Protein AF-A0A920NM44-F1 (afdb_monomer)

Secondary structure (DSSP, 8-state):
-------SS-EEEEEEEEETTTEEEEEEEEEEESSSEEEEEEEEEEE--SSTT--EEEEEEEEEEEEE-SSS-EEEEEEEEEEEEE--------

Sequence (94 aa):
MVTKSDSPNNVLAYQAGIGSFKKVHWILIIAAICTSQFISTFGFNASDGHRFNANHKNIRSSIKLKGKNFGNQRWLISSIISKSFNGQPGFFLC

Foldseek 3Di:
DDDDDDDPAFDFDKDWDADPQRKTKIKTWTWHDDQKTKIKMWIWIWGNDPDHQATKIKIKIKIKIKHDDPDPDIDIDMDMDMDMDGGDPDPPDD

Nearest PDB structures (foldseek):
  7ds2-assembly1_B  TM=5.534E-01  e=4.270E-02  Gallus gallus
  3aae-assembly1_A  TM=4.741E-01  e=1.938E-01  Gallus gallus
  4akr-assembly1_A  TM=4.538E-01  e=1.417E-01  Dictyostelium discoideum AX2
  3lk4-assembly12_8  TM=4.383E-01  e=1.746E-01  Gallus gallus
  6yfo-assembly1_AA  TM=4.683E-01  e=6.105E-01  Leviviridae sp.

Solvent-accessible surface area (backbone atoms only — not comparable to full-atom values): 5433 Å² total; per-residue (Å²): 139,83,76,91,82,82,71,92,62,70,39,80,46,76,50,72,50,74,50,79,48,73,21,40,40,39,37,41,37,44,32,42,73,61,93,42,41,39,38,40,37,42,36,41,37,36,26,48,39,96,48,89,54,44,24,37,41,38,39,39,37,34,41,37,42,35,42,65,52,96,74,93,51,72,51,76,52,71,51,76,51,75,49,76,48,68,44,69,83,75,80,77,82,127

Structure (mmCIF, N/CA/C/O backbone):
data_AF-A0A920NM44-F1
#
_entry.id   AF-A0A920NM44-F1
#
loop_
_atom_site.group_PDB
_atom_site.id
_atom_site.type_symbol
_atom_site.label_atom_id
_atom_site.label_alt_id
_atom_site.label_comp_id
_atom_site.label_asym_id
_atom_site.label_entity_id
_atom_site.label_seq_id
_atom_site.pdbx_PDB_ins_code
_atom_site.Cartn_x
_atom_site.Cartn_y
_atom_site.Cartn_z
_atom_site.occupancy
_atom_site.B_iso_or_equiv
_atom_site.auth_seq_id
_atom_site.auth_comp_id
_atom_site.auth_asym_id
_atom_site.auth_atom_id
_atom_site.pdbx_PDB_model_num
ATOM 1 N N . MET A 1 1 ? -13.684 -6.015 -6.316 1.00 49.66 1 MET A N 1
ATOM 2 C CA . MET A 1 1 ? -12.451 -6.302 -5.541 1.00 49.66 1 MET A CA 1
ATOM 3 C C . MET A 1 1 ? -12.725 -5.980 -4.076 1.00 49.66 1 MET A C 1
ATOM 5 O O . MET A 1 1 ? -13.179 -4.876 -3.814 1.00 49.66 1 MET A O 1
ATOM 9 N N . VAL A 1 2 ? -12.506 -6.911 -3.140 1.00 48.22 2 VAL A N 1
ATOM 10 C CA . VAL A 1 2 ? -12.778 -6.708 -1.700 1.00 48.22 2 VAL A CA 1
ATOM 11 C C . VAL A 1 2 ? -11.452 -6.577 -0.949 1.00 48.22 2 VAL A C 1
ATOM 13 O O . VAL A 1 2 ? -10.550 -7.389 -1.134 1.00 48.22 2 VAL A O 1
ATOM 16 N N . THR A 1 3 ? -11.305 -5.538 -0.126 1.00 57.56 3 THR A N 1
ATOM 17 C CA . THR A 1 3 ? -10.107 -5.324 0.704 1.00 57.56 3 THR A CA 1
ATOM 18 C C . THR A 1 3 ? -10.116 -6.252 1.916 1.00 57.56 3 THR A C 1
ATOM 20 O O . THR A 1 3 ? -11.161 -6.409 2.556 1.00 57.56 3 THR A O 1
ATOM 23 N N . LYS A 1 4 ? -8.952 -6.841 2.241 1.00 57.56 4 LYS A N 1
ATOM 24 C CA . LYS A 1 4 ? -8.775 -7.819 3.329 1.00 57.56 4 LYS A CA 1
ATOM 25 C C . LYS A 1 4 ? -9.462 -7.316 4.606 1.00 57.56 4 LYS A C 1
ATOM 27 O O . LYS A 1 4 ? -9.319 -6.155 4.993 1.00 57.56 4 LYS A O 1
ATOM 32 N N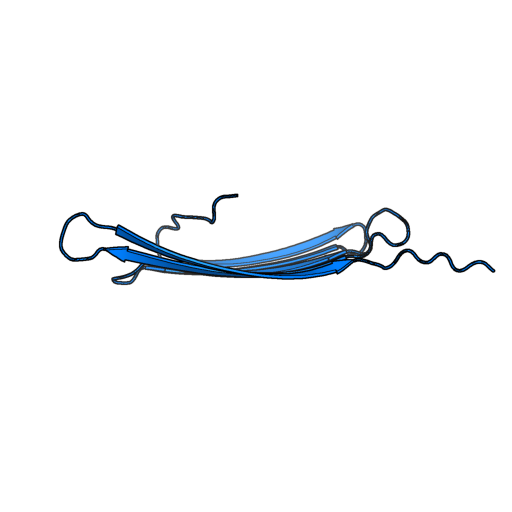 . SER A 1 5 ? -10.339 -8.151 5.152 1.00 51.88 5 SER A N 1
ATOM 33 C CA . SER A 1 5 ? -11.308 -7.760 6.177 1.00 51.88 5 SER A CA 1
ATOM 34 C C . SER A 1 5 ? -10.798 -8.060 7.577 1.00 51.88 5 SER A C 1
ATOM 36 O O . SER A 1 5 ? -10.948 -7.217 8.458 1.00 51.88 5 SER A O 1
ATOM 38 N N . ASP A 1 6 ? -10.184 -9.225 7.747 1.00 53.22 6 ASP A N 1
ATOM 39 C CA . ASP A 1 6 ? -9.945 -9.808 9.055 1.00 53.22 6 ASP A CA 1
ATOM 40 C C . ASP A 1 6 ? -8.515 -10.335 9.095 1.00 53.22 6 ASP A C 1
ATOM 42 O O . ASP A 1 6 ? -8.145 -11.253 8.363 1.00 53.22 6 ASP A O 1
ATOM 46 N N . SER A 1 7 ? -7.695 -9.689 9.915 1.00 55.00 7 SER A N 1
ATOM 47 C CA . SER A 1 7 ? -6.443 -10.260 10.388 1.00 55.00 7 SER A CA 1
ATOM 48 C C . SER A 1 7 ? -6.588 -10.346 11.901 1.00 55.00 7 SER A C 1
ATOM 50 O O . SER A 1 7 ? -6.825 -9.305 12.514 1.00 55.00 7 SER A O 1
ATOM 52 N N . PRO A 1 8 ? -6.550 -11.541 12.508 1.00 52.81 8 PRO A N 1
ATOM 53 C CA . PRO A 1 8 ? -6.563 -11.654 13.954 1.00 52.81 8 PRO A CA 1
ATOM 54 C C . PRO A 1 8 ? -5.219 -11.125 14.480 1.00 52.81 8 PRO A C 1
ATOM 56 O O . PRO A 1 8 ? -4.164 -11.505 13.977 1.00 52.81 8 PRO A O 1
ATOM 59 N N . ASN A 1 9 ? -5.282 -10.242 15.475 1.00 58.38 9 ASN A N 1
ATOM 60 C CA . ASN A 1 9 ? -4.182 -9.537 16.155 1.00 58.38 9 ASN A CA 1
ATOM 61 C C . ASN A 1 9 ? -3.498 -8.394 15.381 1.00 58.38 9 ASN A C 1
ATOM 63 O O . ASN A 1 9 ? -3.640 -8.260 14.169 1.00 58.38 9 ASN A O 1
ATOM 67 N N . ASN A 1 10 ? -2.792 -7.522 16.118 1.00 62.94 10 ASN A N 1
ATOM 68 C CA . ASN A 1 10 ? -1.968 -6.446 15.561 1.00 62.94 10 ASN A CA 1
ATOM 69 C C . ASN A 1 10 ? -0.941 -7.053 14.593 1.00 62.94 10 ASN A C 1
ATOM 71 O O . ASN A 1 10 ? 0.047 -7.644 15.026 1.00 62.94 10 ASN A O 1
ATOM 75 N N . VAL A 1 11 ? -1.198 -6.955 13.288 1.00 75.50 11 VAL A N 1
ATOM 76 C CA . VAL A 1 11 ? -0.365 -7.571 12.253 1.00 75.50 11 VAL A CA 1
ATOM 77 C C . VAL A 1 11 ? 0.462 -6.491 11.580 1.00 75.50 11 VAL A C 1
ATOM 79 O O . VAL A 1 11 ? -0.067 -5.639 10.868 1.00 75.50 11 VAL A O 1
ATOM 82 N N . LEU A 1 12 ? 1.775 -6.574 11.773 1.00 82.75 12 LEU A N 1
ATOM 83 C CA . LEU A 1 12 ? 2.758 -5.962 10.894 1.00 82.75 12 LEU A CA 1
ATOM 84 C C . LEU A 1 12 ? 3.258 -7.054 9.947 1.00 82.75 12 LEU A C 1
ATOM 86 O O . LEU A 1 12 ? 3.993 -7.946 10.362 1.00 82.75 12 LEU A O 1
ATOM 90 N N . ALA A 1 13 ? 2.834 -7.010 8.688 1.00 85.06 13 ALA A N 1
ATOM 91 C CA . ALA A 1 13 ? 3.277 -7.956 7.670 1.00 85.06 13 ALA A CA 1
ATOM 92 C C . ALA A 1 13 ? 3.962 -7.209 6.532 1.00 85.06 13 ALA A C 1
ATOM 94 O O . ALA A 1 13 ? 3.450 -6.207 6.037 1.00 85.06 13 ALA A O 1
ATOM 95 N N . TYR A 1 14 ? 5.102 -7.725 6.092 1.00 87.31 14 TYR A N 1
ATOM 96 C CA . TYR A 1 14 ? 5.801 -7.237 4.915 1.00 87.31 14 TYR A CA 1
ATOM 97 C C . TYR A 1 14 ? 6.009 -8.390 3.935 1.00 87.31 14 TYR A C 1
ATOM 99 O O . TYR A 1 14 ? 6.209 -9.538 4.328 1.00 87.31 14 TYR A O 1
ATOM 107 N N . GLN A 1 15 ? 5.947 -8.086 2.648 1.00 89.69 15 GLN A N 1
ATOM 108 C CA . GLN A 1 15 ? 6.265 -9.007 1.571 1.00 89.69 15 GLN A CA 1
ATOM 109 C C . GLN A 1 15 ? 7.134 -8.261 0.571 1.00 89.69 15 GLN A C 1
ATOM 111 O O . GLN A 1 15 ? 6.786 -7.170 0.130 1.00 89.69 15 GLN A O 1
ATOM 116 N N . ALA A 1 16 ? 8.263 -8.852 0.217 1.00 92.00 16 ALA A N 1
ATOM 117 C CA . ALA A 1 16 ? 9.146 -8.347 -0.814 1.00 92.00 16 ALA A CA 1
ATOM 118 C C . ALA A 1 16 ? 9.483 -9.494 -1.755 1.00 92.00 16 ALA A C 1
ATOM 120 O O . ALA A 1 16 ? 9.596 -10.642 -1.321 1.00 92.00 16 ALA A O 1
ATOM 121 N N . GLY A 1 17 ? 9.707 -9.191 -3.023 1.00 91.44 17 GLY A N 1
ATOM 122 C CA . GLY A 1 17 ? 10.322 -10.171 -3.890 1.00 91.44 17 GLY A CA 1
ATOM 123 C C . GLY A 1 17 ? 10.702 -9.632 -5.247 1.00 91.44 17 GLY A C 1
ATOM 124 O O . GLY A 1 17 ? 10.221 -8.599 -5.722 1.00 91.44 17 GLY A O 1
ATOM 125 N N . ILE A 1 18 ? 11.582 -10.398 -5.863 1.00 92.19 18 ILE A N 1
ATOM 126 C CA . ILE A 1 18 ? 12.154 -10.133 -7.168 1.00 92.19 18 ILE A CA 1
ATOM 127 C C . ILE A 1 18 ? 11.728 -11.232 -8.137 1.00 92.19 18 ILE A C 1
ATOM 129 O O . ILE A 1 18 ? 11.419 -12.350 -7.726 1.00 92.19 18 ILE A O 1
ATOM 133 N N . GLY A 1 19 ? 11.676 -10.920 -9.423 1.00 89.50 19 GLY A N 1
ATOM 134 C CA . GLY A 1 19 ? 11.342 -11.888 -10.460 1.00 89.50 19 GLY A CA 1
ATOM 135 C C . GLY A 1 19 ? 11.909 -11.496 -11.816 1.00 89.50 19 GLY A C 1
ATOM 136 O O . GLY A 1 19 ? 12.596 -10.483 -11.959 1.00 89.50 19 GLY A O 1
ATOM 137 N N . SER A 1 20 ? 11.593 -12.303 -12.827 1.00 86.44 20 SER A N 1
ATOM 138 C CA . SER A 1 20 ? 11.995 -12.071 -14.217 1.00 86.44 20 SER A CA 1
ATOM 139 C C . SER A 1 20 ? 11.578 -10.685 -14.720 1.00 86.44 20 SER A C 1
ATOM 141 O O . SER A 1 20 ? 10.626 -10.090 -14.212 1.00 86.44 20 SER A O 1
ATOM 143 N N . PHE A 1 21 ? 12.286 -10.173 -15.733 1.00 88.88 21 PHE A N 1
ATOM 144 C CA . PHE A 1 21 ? 12.060 -8.831 -16.299 1.00 88.88 21 PHE A CA 1
ATOM 145 C C . PHE A 1 21 ? 12.235 -7.712 -15.264 1.00 88.88 21 PHE A C 1
ATOM 147 O O . PHE A 1 21 ? 11.431 -6.779 -15.190 1.00 88.88 21 PHE A O 1
ATOM 154 N N . LYS A 1 22 ? 13.258 -7.863 -14.407 1.00 87.38 22 LYS A N 1
ATOM 155 C CA . LYS A 1 22 ? 13.582 -6.946 -13.302 1.00 87.38 22 LYS A CA 1
ATOM 156 C C . LYS A 1 22 ? 12.357 -6.597 -12.453 1.00 87.38 22 LYS A C 1
ATOM 158 O O . LYS A 1 22 ? 12.203 -5.467 -11.993 1.00 87.38 22 LYS A O 1
ATOM 163 N N . LYS A 1 23 ? 11.452 -7.565 -12.280 1.00 87.62 23 LYS A N 1
ATOM 164 C CA . LYS A 1 23 ? 10.246 -7.367 -11.490 1.00 87.62 23 LYS A CA 1
ATOM 165 C C . LYS A 1 23 ? 10.644 -7.204 -10.031 1.00 87.62 23 LYS A C 1
ATOM 167 O O . LYS A 1 23 ? 1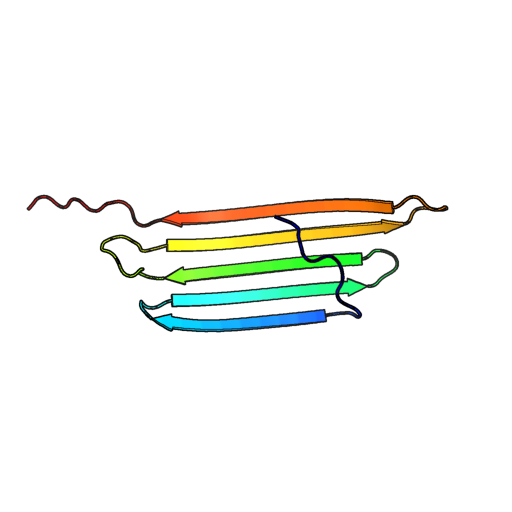1.314 -8.075 -9.486 1.00 87.62 23 LYS A O 1
ATOM 172 N N . VAL A 1 24 ? 10.181 -6.136 -9.398 1.00 90.44 24 VAL A N 1
ATOM 17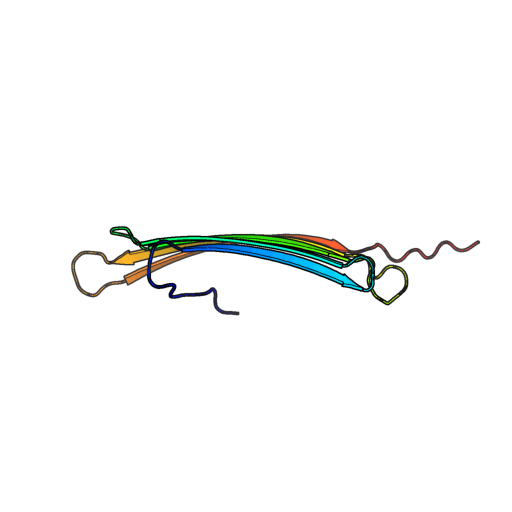3 C CA . VAL A 1 24 ? 10.322 -5.877 -7.966 1.00 90.44 24 VAL A CA 1
ATOM 174 C C . VAL A 1 24 ? 8.940 -5.596 -7.407 1.00 90.44 24 VAL A C 1
ATOM 176 O O . VAL A 1 24 ? 8.228 -4.733 -7.915 1.00 90.44 24 VAL A O 1
ATOM 179 N N . HIS A 1 25 ? 8.563 -6.303 -6.348 1.00 90.88 25 HIS A N 1
ATOM 180 C CA . HIS A 1 25 ? 7.341 -6.027 -5.608 1.00 90.88 25 HIS A CA 1
ATOM 181 C C . HIS A 1 25 ? 7.641 -5.881 -4.123 1.00 90.88 25 HIS A C 1
ATOM 183 O O . HIS A 1 25 ? 8.463 -6.606 -3.564 1.00 90.88 25 HIS A O 1
ATOM 189 N N . TRP A 1 26 ? 6.950 -4.941 -3.493 1.00 92.00 26 TRP A N 1
ATOM 190 C CA . TRP A 1 26 ? 6.999 -4.713 -2.062 1.00 92.00 26 TRP A CA 1
ATOM 191 C C . TRP A 1 26 ? 5.607 -4.373 -1.549 1.00 92.00 26 TRP A C 1
ATOM 193 O O . TRP A 1 26 ? 4.889 -3.592 -2.169 1.00 92.00 26 TRP A O 1
ATOM 203 N N . ILE A 1 27 ? 5.210 -4.970 -0.435 1.00 90.81 27 ILE A N 1
ATOM 204 C CA . ILE A 1 27 ? 3.920 -4.763 0.211 1.00 90.81 27 ILE A CA 1
ATOM 205 C C . ILE A 1 27 ? 4.164 -4.678 1.714 1.00 90.81 27 ILE A C 1
ATOM 207 O O . ILE A 1 27 ? 4.788 -5.562 2.292 1.00 90.81 27 ILE A O 1
ATOM 211 N N . LEU A 1 28 ? 3.623 -3.646 2.345 1.00 88.50 28 LEU A N 1
ATOM 212 C CA . LEU A 1 28 ? 3.562 -3.473 3.787 1.00 88.50 28 LEU A CA 1
ATOM 213 C C . LEU A 1 28 ? 2.099 -3.395 4.214 1.00 88.50 28 LEU A C 1
ATOM 215 O O . LEU A 1 28 ? 1.321 -2.614 3.665 1.00 88.50 28 LEU A O 1
ATOM 219 N N . ILE A 1 29 ? 1.727 -4.197 5.202 1.00 87.81 29 ILE A N 1
ATOM 220 C CA . ILE A 1 29 ? 0.398 -4.239 5.802 1.00 87.81 29 ILE A CA 1
ATOM 221 C C . ILE A 1 29 ? 0.562 -3.944 7.286 1.00 87.81 29 ILE A C 1
ATOM 223 O O . ILE A 1 29 ? 1.309 -4.628 7.985 1.00 87.81 29 ILE A O 1
ATOM 227 N N . ILE A 1 30 ? -0.163 -2.935 7.753 1.00 84.81 30 ILE A N 1
ATOM 228 C CA . ILE A 1 30 ? -0.249 -2.560 9.160 1.00 84.81 30 ILE A CA 1
ATOM 229 C C . ILE A 1 30 ? -1.710 -2.713 9.559 1.00 84.81 30 ILE A C 1
ATOM 231 O O . ILE A 1 30 ? -2.575 -2.018 9.025 1.00 84.81 30 ILE A O 1
ATOM 235 N N . ALA A 1 31 ? -1.990 -3.620 10.483 1.00 83.25 31 ALA A N 1
ATOM 236 C CA . ALA A 1 31 ? -3.306 -3.796 11.071 1.00 83.25 31 ALA A CA 1
ATOM 237 C C . ALA A 1 31 ? -3.220 -3.613 12.586 1.00 83.25 31 ALA A C 1
ATOM 239 O O . ALA A 1 31 ? -2.364 -4.214 13.231 1.00 83.25 31 ALA A O 1
ATOM 240 N N . ALA A 1 32 ? -4.117 -2.805 13.145 1.00 79.69 32 ALA A N 1
ATOM 241 C CA . ALA A 1 32 ? -4.263 -2.622 14.581 1.00 79.69 32 ALA A CA 1
ATOM 242 C C . ALA A 1 32 ? -5.704 -2.923 15.001 1.00 79.69 32 ALA A C 1
ATOM 244 O O . ALA A 1 32 ? -6.661 -2.427 14.394 1.00 79.69 32 ALA A O 1
ATOM 245 N N . ILE A 1 33 ? -5.855 -3.740 16.042 1.00 69.94 33 ILE A N 1
ATOM 246 C CA . ILE A 1 33 ? -7.140 -4.055 16.665 1.00 69.94 33 ILE A CA 1
ATOM 247 C C . ILE A 1 33 ? -7.198 -3.301 17.993 1.00 69.94 33 ILE A C 1
ATOM 249 O O . ILE A 1 33 ? -6.804 -3.820 19.032 1.00 69.94 33 ILE A O 1
ATOM 253 N N . CYS A 1 34 ? -7.670 -2.057 17.944 1.00 66.94 34 CYS A N 1
ATOM 254 C CA . CYS A 1 34 ? -8.100 -1.321 19.134 1.00 66.94 34 CYS A CA 1
ATOM 255 C C . CYS A 1 34 ? -9.639 -1.377 19.222 1.00 66.94 34 CYS A C 1
ATOM 257 O O . CYS A 1 34 ? -10.275 -2.228 18.598 1.00 66.94 34 CYS A O 1
ATOM 259 N N . THR A 1 35 ? -10.268 -0.444 19.943 1.00 66.75 35 THR A N 1
ATOM 260 C CA . THR A 1 35 ? -11.735 -0.249 19.976 1.00 66.75 35 THR A CA 1
ATOM 261 C C . THR A 1 35 ? -12.354 -0.106 18.573 1.00 66.75 35 THR A C 1
ATOM 263 O O . THR A 1 35 ? -13.516 -0.446 18.356 1.00 66.75 35 THR A O 1
ATOM 266 N N . SER A 1 36 ? -11.540 0.328 17.606 1.00 71.06 36 SER A N 1
ATOM 267 C CA . S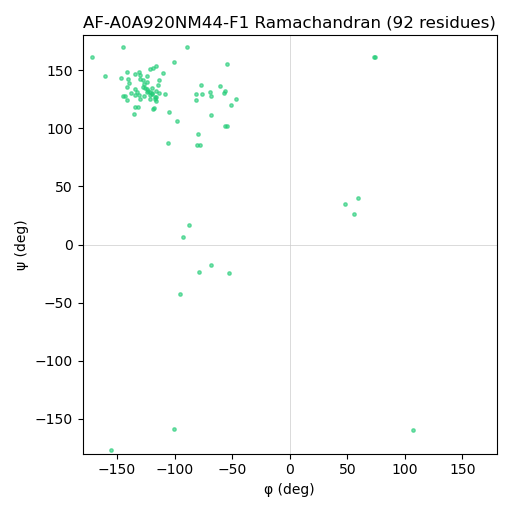ER A 1 36 ? -11.818 0.368 16.170 1.00 71.06 36 SER A CA 1
ATOM 268 C C . SER A 1 36 ? -10.728 -0.419 15.429 1.00 71.06 36 SER A C 1
ATOM 270 O O . SER A 1 36 ? -9.549 -0.317 15.774 1.00 71.06 36 SER A O 1
ATOM 272 N N . GLN A 1 37 ? -11.092 -1.196 14.406 1.00 81.56 37 GLN A N 1
ATOM 273 C CA . GLN A 1 37 ? -10.129 -1.917 13.567 1.00 81.56 37 GLN A CA 1
ATOM 274 C C . GLN A 1 37 ? -9.556 -0.975 12.507 1.00 81.56 37 GLN A C 1
ATOM 276 O O . GLN A 1 37 ? -10.296 -0.407 11.699 1.00 81.56 37 GLN A O 1
ATOM 281 N N . PHE A 1 38 ? -8.234 -0.857 12.480 1.00 83.31 38 PHE A N 1
ATOM 282 C CA . PHE A 1 38 ? -7.496 -0.081 11.493 1.00 83.31 38 PHE A CA 1
ATOM 283 C C . PHE A 1 38 ? -6.654 -1.002 10.619 1.00 83.31 38 PHE A C 1
ATOM 285 O O . PHE A 1 38 ? -5.911 -1.830 11.136 1.00 83.31 38 PHE A O 1
ATOM 292 N N . ILE A 1 39 ? -6.747 -0.851 9.300 1.00 86.75 39 ILE A N 1
ATOM 293 C CA . ILE A 1 39 ? -5.916 -1.567 8.332 1.00 86.75 39 ILE A CA 1
ATOM 294 C C . ILE A 1 39 ? -5.376 -0.554 7.328 1.00 86.75 39 ILE A C 1
ATOM 296 O O . ILE A 1 39 ? -6.138 0.069 6.591 1.00 86.75 39 ILE A O 1
ATOM 300 N N . SER A 1 40 ? -4.058 -0.425 7.266 1.00 87.31 40 SER A N 1
ATOM 301 C CA . SER A 1 40 ? -3.345 0.306 6.227 1.00 87.31 40 SER A CA 1
ATOM 302 C C . SER A 1 40 ? -2.514 -0.667 5.398 1.00 87.31 40 SER A C 1
ATOM 304 O O . SER A 1 40 ? -1.950 -1.635 5.907 1.00 87.31 40 SER A O 1
ATOM 306 N N . THR A 1 41 ? -2.458 -0.449 4.094 1.00 88.50 41 THR A N 1
ATOM 307 C CA . THR A 1 41 ? -1.634 -1.228 3.172 1.00 88.50 41 THR A CA 1
ATOM 308 C C . THR A 1 41 ? -0.923 -0.275 2.238 1.00 88.50 41 THR A C 1
ATOM 310 O O . THR A 1 41 ? -1.544 0.628 1.684 1.00 88.50 41 THR A O 1
ATOM 313 N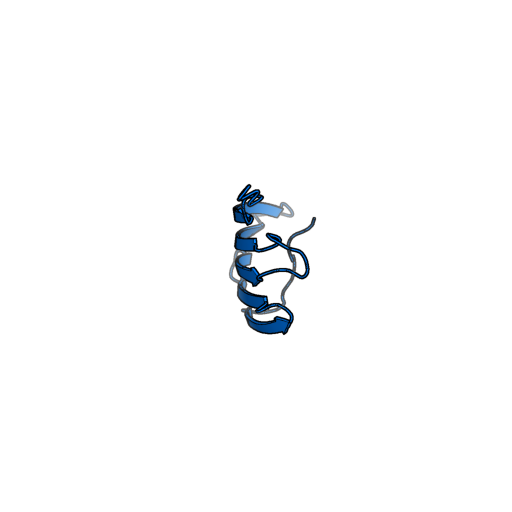 N . PHE A 1 42 ? 0.365 -0.495 2.038 1.00 90.44 42 PHE A N 1
ATOM 314 C CA . PHE A 1 42 ? 1.176 0.208 1.063 1.00 90.44 42 PHE A CA 1
ATOM 315 C C . PHE A 1 42 ? 1.862 -0.820 0.172 1.00 90.44 42 PHE A C 1
ATOM 317 O O . PHE A 1 42 ? 2.380 -1.820 0.655 1.00 90.44 42 PHE A O 1
ATOM 324 N N . GLY A 1 43 ? 1.845 -0.593 -1.131 1.00 91.62 43 GLY A N 1
ATOM 325 C CA . GLY A 1 43 ? 2.357 -1.506 -2.131 1.00 91.62 43 GLY A CA 1
ATOM 326 C C . GLY A 1 43 ? 3.097 -0.759 -3.227 1.00 91.62 43 GLY A C 1
ATOM 327 O O . GLY A 1 43 ? 2.654 0.288 -3.701 1.00 91.62 43 GLY A O 1
ATOM 328 N N . PHE A 1 44 ? 4.211 -1.335 -3.644 1.00 90.81 44 PHE A N 1
ATOM 329 C CA . PHE A 1 44 ? 5.027 -0.911 -4.763 1.00 90.81 44 PHE A CA 1
ATOM 330 C C . PHE A 1 44 ? 5.251 -2.104 -5.688 1.00 90.81 44 PHE A C 1
ATOM 332 O O . PHE A 1 44 ? 5.552 -3.204 -5.229 1.00 90.81 44 PHE A O 1
ATOM 339 N N . ASN A 1 45 ? 5.124 -1.898 -6.991 1.00 91.00 45 ASN A N 1
ATOM 340 C CA . ASN A 1 45 ? 5.438 -2.913 -7.985 1.00 91.00 45 ASN A CA 1
ATOM 341 C C . ASN A 1 45 ? 6.030 -2.253 -9.227 1.00 91.00 45 ASN A C 1
ATOM 343 O O . ASN A 1 45 ? 5.412 -1.350 -9.788 1.00 91.00 45 ASN A O 1
ATOM 347 N N . ALA A 1 46 ? 7.186 -2.718 -9.676 1.00 88.94 46 ALA A N 1
ATOM 348 C CA . ALA A 1 46 ? 7.794 -2.294 -10.926 1.00 88.94 46 ALA A CA 1
ATOM 349 C C . ALA A 1 46 ? 8.299 -3.500 -11.719 1.00 88.94 46 ALA A C 1
ATOM 351 O O . ALA A 1 46 ? 8.720 -4.488 -11.124 1.00 88.94 46 ALA A O 1
ATOM 352 N N . SER A 1 47 ? 8.255 -3.437 -13.046 1.00 89.00 47 SER A N 1
ATOM 353 C CA . SER A 1 47 ? 8.843 -4.451 -13.927 1.00 89.00 47 SER A CA 1
ATOM 354 C C . SER A 1 47 ? 9.044 -3.875 -15.317 1.00 89.00 47 SER A C 1
ATOM 356 O O . SER A 1 47 ? 8.178 -3.142 -15.778 1.00 89.00 47 SER A O 1
ATOM 358 N N . ASP A 1 48 ? 10.113 -4.287 -16.003 1.00 86.75 48 ASP A N 1
ATOM 359 C CA . ASP A 1 48 ? 10.371 -3.940 -17.408 1.00 86.75 48 ASP A CA 1
ATOM 360 C C . ASP A 1 48 ? 9.363 -4.614 -18.367 1.00 86.75 48 ASP A C 1
ATOM 362 O O . ASP A 1 48 ? 9.191 -4.174 -19.504 1.00 86.75 48 ASP A O 1
ATOM 366 N N . GLY A 1 49 ? 8.657 -5.651 -17.899 1.00 81.62 49 GLY A N 1
ATOM 367 C CA . GLY A 1 49 ? 7.702 -6.423 -18.688 1.00 81.62 49 GLY A CA 1
ATOM 368 C C . GLY A 1 49 ? 8.369 -7.351 -19.713 1.00 81.62 49 GLY A C 1
ATOM 369 O O . GLY A 1 49 ? 9.538 -7.217 -20.057 1.00 81.62 49 GLY A O 1
ATOM 370 N N . HIS A 1 50 ? 7.621 -8.346 -20.195 1.00 85.19 50 HIS A N 1
ATOM 371 C CA . HIS A 1 50 ? 8.129 -9.300 -21.194 1.00 85.19 50 HIS A CA 1
ATOM 372 C C . HIS A 1 50 ? 8.136 -8.731 -22.626 1.00 85.19 50 HIS A C 1
ATOM 374 O O . HIS A 1 50 ? 8.873 -9.212 -23.481 1.00 85.19 50 HIS A O 1
ATOM 380 N N . ARG A 1 51 ? 7.299 -7.722 -22.904 1.00 82.31 51 ARG A N 1
ATOM 381 C CA . ARG A 1 51 ? 7.157 -7.104 -24.231 1.00 82.31 51 ARG A CA 1
ATOM 382 C C . ARG A 1 51 ? 7.922 -5.786 -24.298 1.00 82.31 51 ARG A C 1
ATOM 384 O O . ARG A 1 51 ? 8.133 -5.131 -23.279 1.00 82.31 51 ARG A O 1
ATOM 391 N N . PHE A 1 52 ? 8.268 -5.366 -25.512 1.00 77.88 52 PHE A N 1
ATOM 392 C CA . PHE A 1 52 ? 8.845 -4.048 -25.743 1.00 77.88 52 PHE A CA 1
ATOM 393 C C . PHE A 1 52 ? 7.920 -2.954 -25.196 1.00 77.88 52 PHE A C 1
ATOM 395 O O . PHE A 1 52 ? 6.708 -2.985 -25.421 1.00 77.88 52 PHE A O 1
ATOM 402 N N . ASN A 1 53 ? 8.496 -2.019 -24.441 1.00 72.25 53 ASN A N 1
ATOM 403 C CA . ASN A 1 53 ? 7.773 -0.946 -23.766 1.00 72.25 53 ASN A CA 1
ATOM 404 C C . ASN A 1 53 ? 6.630 -1.417 -22.816 1.00 72.25 53 ASN A C 1
ATOM 406 O O . ASN A 1 53 ? 5.690 -0.689 -22.514 1.00 72.25 53 ASN A O 1
ATOM 410 N N . ALA A 1 54 ? 6.708 -2.633 -22.272 1.00 81.12 54 ALA A N 1
ATOM 411 C CA . ALA A 1 54 ? 5.771 -3.096 -21.241 1.00 81.12 54 ALA A CA 1
ATOM 412 C C . ALA A 1 54 ? 6.209 -2.741 -19.812 1.00 81.12 54 ALA A C 1
ATOM 414 O O . ALA A 1 54 ? 5.686 -3.314 -18.853 1.00 81.12 54 ALA A O 1
ATOM 415 N N . ASN A 1 55 ? 7.147 -1.797 -19.668 1.00 85.50 55 ASN A N 1
ATOM 416 C CA . ASN A 1 55 ? 7.583 -1.333 -18.363 1.00 85.50 55 ASN A CA 1
ATOM 417 C C . ASN A 1 55 ? 6.393 -0.739 -17.608 1.00 85.50 55 ASN A C 1
ATOM 419 O O . ASN A 1 55 ? 5.600 0.019 -18.168 1.00 85.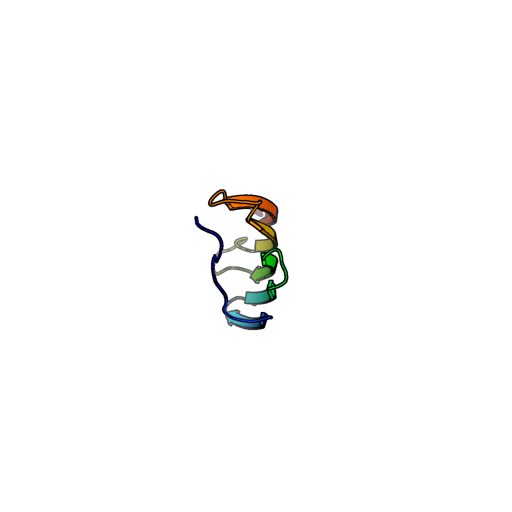50 55 ASN A O 1
ATOM 423 N N . HIS A 1 56 ? 6.258 -1.062 -16.333 1.00 85.81 56 HIS A N 1
ATOM 424 C CA . HIS A 1 56 ? 5.256 -0.450 -15.483 1.00 85.81 56 HIS A CA 1
ATOM 425 C C . HIS A 1 56 ? 5.815 -0.201 -14.091 1.00 85.81 56 HIS A C 1
ATOM 427 O O . HIS A 1 56 ? 6.615 -0.973 -13.567 1.00 85.81 56 HIS A O 1
ATOM 433 N N . LYS A 1 57 ? 5.326 0.860 -13.456 1.00 88.94 57 LYS A N 1
ATOM 434 C CA . LYS A 1 57 ? 5.582 1.197 -12.057 1.00 88.94 57 LYS A CA 1
ATOM 435 C C . LYS A 1 57 ? 4.262 1.574 -11.406 1.00 88.94 57 LYS A C 1
ATOM 437 O O . LYS A 1 57 ? 3.620 2.543 -11.796 1.00 88.94 57 LYS A O 1
ATOM 442 N N . ASN A 1 58 ? 3.855 0.817 -10.403 1.00 88.12 58 ASN A N 1
ATOM 443 C CA . ASN A 1 58 ? 2.612 1.001 -9.680 1.00 88.12 58 ASN A CA 1
ATOM 444 C C . ASN A 1 58 ? 2.902 1.219 -8.196 1.00 88.12 58 ASN A C 1
ATOM 446 O O . ASN A 1 58 ? 3.623 0.444 -7.570 1.00 88.12 58 ASN A O 1
ATOM 450 N N . ILE A 1 59 ? 2.330 2.282 -7.647 1.00 90.56 59 ILE A N 1
ATOM 451 C CA . ILE A 1 59 ? 2.292 2.563 -6.217 1.00 90.56 59 ILE A CA 1
ATOM 452 C C . ILE A 1 59 ? 0.826 2.544 -5.818 1.00 90.56 59 ILE A C 1
ATOM 454 O O . ILE A 1 59 ? 0.015 3.277 -6.388 1.00 90.56 59 ILE A O 1
ATOM 458 N N . ARG A 1 60 ? 0.482 1.731 -4.827 1.00 90.50 60 ARG A N 1
ATOM 459 C CA . ARG A 1 60 ? -0.872 1.633 -4.295 1.00 90.50 60 ARG A CA 1
ATOM 460 C C . ARG A 1 60 ? -0.834 1.717 -2.784 1.00 90.50 60 ARG A C 1
ATOM 462 O O . ARG A 1 60 ? -0.143 0.939 -2.143 1.00 90.50 60 ARG A O 1
ATOM 469 N N . SER A 1 61 ? -1.630 2.600 -2.214 1.00 88.44 61 SER A N 1
ATOM 470 C CA . SER A 1 61 ? -1.916 2.623 -0.790 1.00 88.44 61 SER A CA 1
ATOM 471 C C . SER A 1 61 ? -3.412 2.477 -0.550 1.00 88.44 61 SER A C 1
ATOM 473 O O . SER A 1 61 ? -4.248 2.828 -1.387 1.00 88.44 61 SER A O 1
ATOM 475 N N . SER A 1 62 ? -3.772 1.906 0.588 1.00 89.44 62 SER A N 1
ATOM 476 C CA . SER A 1 62 ? -5.156 1.824 1.025 1.00 89.44 62 SER A CA 1
ATOM 477 C C . SER A 1 62 ? -5.246 1.909 2.530 1.00 89.44 62 SER A C 1
ATOM 479 O O . SER A 1 62 ? -4.426 1.324 3.231 1.00 89.44 62 SER A O 1
ATOM 481 N N . ILE A 1 63 ? -6.289 2.567 3.006 1.00 88.06 63 ILE A N 1
ATOM 482 C CA . ILE A 1 63 ? -6.610 2.705 4.419 1.00 88.06 63 ILE A CA 1
ATOM 483 C C . ILE A 1 63 ? -8.048 2.247 4.624 1.00 88.06 63 ILE A C 1
ATOM 485 O O . ILE A 1 63 ? -8.923 2.518 3.798 1.00 88.06 63 ILE A O 1
ATOM 489 N N . LYS A 1 64 ? -8.294 1.511 5.698 1.00 88.69 64 LYS A N 1
ATOM 490 C CA . LYS A 1 64 ? -9.600 0.972 6.050 1.00 88.69 64 LYS A CA 1
ATOM 491 C C . LYS A 1 64 ? -9.780 1.070 7.554 1.00 88.69 64 LYS A C 1
ATOM 493 O O . LYS A 1 64 ? -8.972 0.557 8.321 1.00 88.69 64 LYS A O 1
ATOM 498 N N . LEU A 1 65 ? -10.855 1.724 7.949 1.00 86.50 65 LEU A N 1
ATOM 499 C CA . LEU A 1 65 ? -11.286 1.899 9.322 1.00 86.50 65 LEU A CA 1
ATOM 500 C C . LEU A 1 65 ? -12.628 1.201 9.477 1.00 86.50 65 LEU A C 1
ATOM 502 O O . LEU A 1 65 ? -13.523 1.379 8.648 1.00 86.50 65 LEU A O 1
ATOM 506 N N . LYS A 1 66 ? -12.767 0.402 10.525 1.00 85.00 66 LYS A N 1
ATOM 507 C CA . LYS A 1 66 ? -14.041 -0.187 10.917 1.00 85.00 66 LYS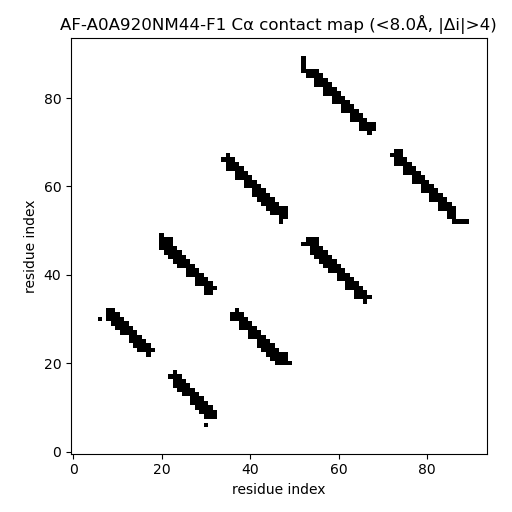 A CA 1
ATOM 508 C C . LYS A 1 66 ? -14.265 0.068 12.393 1.00 85.00 66 LYS A C 1
ATOM 510 O O . LYS A 1 66 ? -13.338 -0.059 13.192 1.00 85.00 66 LYS A O 1
ATOM 515 N N . GLY A 1 67 ? -15.502 0.336 12.763 1.00 79.44 67 GLY A N 1
ATOM 516 C CA . GLY A 1 67 ? -15.881 0.474 14.159 1.00 79.44 67 GLY A CA 1
ATOM 517 C C . GLY A 1 67 ? -17.278 -0.056 14.415 1.00 79.44 67 GLY A C 1
ATOM 518 O O . GLY A 1 67 ? -18.034 -0.390 13.495 1.00 79.44 67 GLY A O 1
ATOM 519 N N . LYS A 1 68 ? -17.598 -0.156 15.700 1.00 78.50 68 LYS A N 1
ATOM 520 C CA . LYS A 1 68 ? -18.936 -0.460 16.195 1.00 78.50 68 LYS A CA 1
ATOM 521 C C . LYS A 1 68 ? -19.378 0.724 17.044 1.00 78.50 68 LYS A C 1
ATOM 523 O O . LYS A 1 68 ? -18.613 1.167 17.895 1.00 78.50 68 LYS A O 1
ATOM 528 N N . ASN A 1 69 ? -20.578 1.232 16.797 1.00 73.25 69 ASN A N 1
ATOM 529 C CA . ASN A 1 69 ? -21.198 2.207 17.694 1.00 73.25 69 ASN A CA 1
ATOM 530 C C . ASN A 1 69 ? -22.012 1.455 18.759 1.00 73.25 69 ASN A C 1
ATOM 532 O O . ASN A 1 69 ? -22.204 0.244 18.642 1.00 73.25 69 ASN A O 1
ATOM 536 N N . PHE A 1 70 ? -22.491 2.152 19.795 1.00 60.00 70 PHE A N 1
ATOM 537 C CA . PHE A 1 70 ? -23.397 1.569 20.790 1.00 60.00 70 PHE A CA 1
ATOM 538 C C . PHE A 1 70 ? -24.588 0.876 20.092 1.00 60.00 70 PHE A C 1
ATOM 540 O O . PHE A 1 70 ? -25.313 1.504 19.322 1.00 60.00 70 PHE A O 1
ATOM 547 N N . GLY A 1 71 ? -24.746 -0.437 20.318 1.00 66.62 71 GLY A N 1
ATOM 548 C CA . GLY A 1 71 ? -25.704 -1.309 19.623 1.00 66.62 71 GLY A CA 1
ATOM 549 C C . GLY A 1 71 ? -25.061 -2.278 18.613 1.00 66.62 71 GLY A C 1
ATOM 550 O O . GLY A 1 71 ? -23.875 -2.589 18.687 1.00 66.62 71 GLY A O 1
ATOM 551 N N . ASN A 1 72 ? -25.858 -2.787 17.661 1.00 72.88 72 ASN A N 1
ATOM 552 C CA . ASN A 1 72 ? -25.419 -3.749 16.629 1.00 72.88 72 ASN A CA 1
ATOM 553 C C . ASN A 1 72 ? -24.957 -3.085 15.312 1.00 72.88 72 ASN A C 1
ATOM 555 O O . ASN A 1 72 ? -24.687 -3.772 14.324 1.00 72.88 72 ASN A O 1
ATOM 559 N N . GLN A 1 73 ? -24.873 -1.752 15.274 1.00 75.69 73 GLN A N 1
ATOM 560 C CA . GLN A 1 73 ? -24.505 -0.999 14.075 1.00 75.69 73 GLN A CA 1
ATOM 561 C C . GLN A 1 73 ? -22.985 -0.971 13.869 1.00 75.69 73 GLN A C 1
ATOM 563 O O . GLN A 1 73 ? -22.210 -0.630 14.766 1.00 75.69 73 GLN A O 1
ATOM 568 N N . ARG A 1 74 ? -22.560 -1.328 12.653 1.00 83.19 74 ARG A N 1
ATOM 569 C CA . ARG A 1 74 ? -21.157 -1.371 12.222 1.00 83.19 74 ARG A CA 1
ATOM 570 C C . ARG A 1 74 ? -20.936 -0.330 11.134 1.00 83.19 74 ARG A C 1
ATOM 572 O O . ARG A 1 74 ? -21.747 -0.238 10.217 1.00 83.19 74 ARG A O 1
ATOM 579 N N . TRP A 1 75 ? -19.829 0.399 11.201 1.00 84.50 75 TRP A N 1
ATOM 580 C CA . TRP A 1 75 ? -19.431 1.343 10.158 1.00 84.50 75 TRP A CA 1
ATOM 581 C C . TRP A 1 75 ? -18.083 0.951 9.555 1.00 84.50 75 TRP A C 1
ATOM 583 O O . TRP A 1 75 ? -17.250 0.310 10.203 1.00 84.50 75 TRP A O 1
ATOM 593 N N . LEU A 1 76 ? -17.884 1.319 8.289 1.00 85.31 76 LEU A N 1
ATOM 594 C CA . LEU A 1 76 ? -16.665 1.060 7.534 1.00 85.31 76 LEU A CA 1
ATOM 595 C C . LEU A 1 76 ? -16.372 2.253 6.633 1.00 85.31 76 LEU A C 1
ATOM 597 O O . LEU A 1 76 ? -17.216 2.655 5.839 1.00 85.31 76 LEU A O 1
ATOM 601 N N . ILE A 1 77 ? -15.154 2.774 6.729 1.00 85.19 77 ILE A N 1
ATOM 602 C CA . ILE A 1 77 ? -14.633 3.815 5.845 1.00 85.19 77 ILE A CA 1
ATOM 603 C C . ILE A 1 77 ? -13.363 3.270 5.206 1.00 85.19 77 ILE A C 1
ATOM 605 O O . ILE A 1 77 ? -12.500 2.722 5.893 1.00 85.19 77 ILE A O 1
ATOM 609 N N . SER A 1 78 ? -13.233 3.400 3.890 1.00 88.56 78 SER A N 1
ATOM 610 C CA . SER A 1 78 ? -12.017 2.998 3.189 1.00 88.56 78 SER A CA 1
ATOM 611 C C . SER A 1 78 ? -11.655 3.969 2.084 1.00 88.56 78 SER A C 1
ATOM 613 O O . SER A 1 78 ? -12.536 4.432 1.367 1.00 88.56 78 SER A O 1
ATOM 615 N N . SER A 1 79 ? -10.360 4.206 1.909 1.00 87.44 79 SER A N 1
ATOM 616 C CA . SER A 1 79 ? -9.817 4.971 0.790 1.00 87.44 79 SER A CA 1
ATOM 617 C C . SER A 1 79 ? -8.677 4.201 0.134 1.00 87.44 79 SER A C 1
ATOM 619 O O . SER A 1 79 ? -7.952 3.450 0.793 1.00 87.44 79 SER A O 1
ATOM 621 N N . ILE A 1 80 ? -8.552 4.353 -1.182 1.00 87.75 80 ILE A N 1
ATOM 622 C CA . ILE A 1 80 ? -7.517 3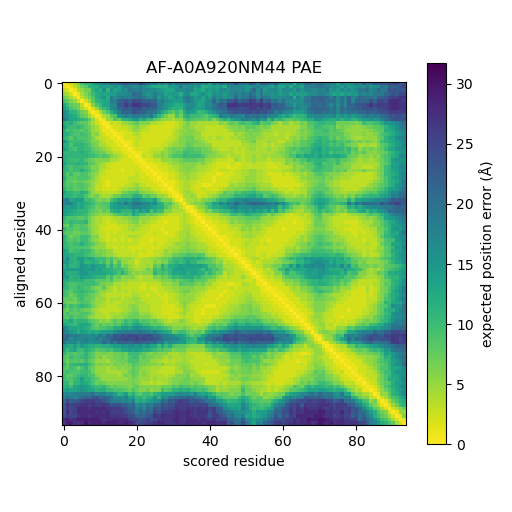.727 -2.001 1.00 87.75 80 ILE A CA 1
ATOM 623 C C . ILE A 1 80 ? -6.900 4.829 -2.848 1.00 87.75 80 ILE A C 1
ATOM 625 O O . ILE A 1 80 ? -7.603 5.511 -3.589 1.00 87.75 80 ILE A O 1
ATOM 629 N N . ILE A 1 81 ? -5.584 4.972 -2.763 1.00 86.31 81 ILE A N 1
ATOM 630 C CA . ILE A 1 81 ? -4.817 5.885 -3.602 1.00 86.31 81 ILE A CA 1
ATOM 631 C C . ILE A 1 81 ? -3.888 5.025 -4.444 1.00 86.31 81 ILE A C 1
ATOM 633 O O . ILE A 1 81 ? -3.114 4.224 -3.924 1.00 86.31 81 ILE A O 1
ATOM 637 N N . SER A 1 82 ? -3.964 5.162 -5.761 1.00 87.00 82 SER A N 1
ATOM 638 C CA . SER A 1 82 ? -3.084 4.444 -6.677 1.00 87.00 82 SER A CA 1
ATOM 639 C C . SER A 1 82 ? -2.510 5.391 -7.712 1.00 87.00 82 SER A C 1
ATOM 641 O O . SER A 1 82 ? -3.256 6.129 -8.352 1.00 87.00 82 SER A O 1
ATOM 643 N N . LYS A 1 83 ? -1.195 5.332 -7.908 1.00 86.94 83 LYS A N 1
ATOM 644 C CA . LYS A 1 83 ? -0.498 5.955 -9.031 1.00 86.94 83 LYS A CA 1
ATOM 645 C C . LYS A 1 83 ? 0.148 4.858 -9.863 1.00 86.94 83 LYS A C 1
ATOM 647 O O . LYS A 1 83 ? 0.885 4.031 -9.332 1.00 86.94 83 LYS A O 1
ATOM 652 N N . SER A 1 84 ? -0.134 4.857 -11.158 1.00 81.62 84 SER A N 1
ATOM 653 C CA . SER A 1 84 ? 0.452 3.920 -12.111 1.00 81.62 84 SER A CA 1
ATOM 654 C C . SER A 1 84 ? 1.134 4.703 -13.216 1.00 81.62 84 SER A C 1
ATOM 656 O O . SER A 1 84 ? 0.554 5.643 -13.752 1.00 81.62 84 SER A O 1
ATOM 658 N N . PHE A 1 85 ? 2.347 4.295 -13.551 1.00 79.56 85 PHE A N 1
ATOM 659 C CA . PHE A 1 85 ? 3.087 4.746 -14.715 1.00 79.56 85 PHE A CA 1
ATOM 660 C C . PHE A 1 85 ? 3.287 3.535 -15.614 1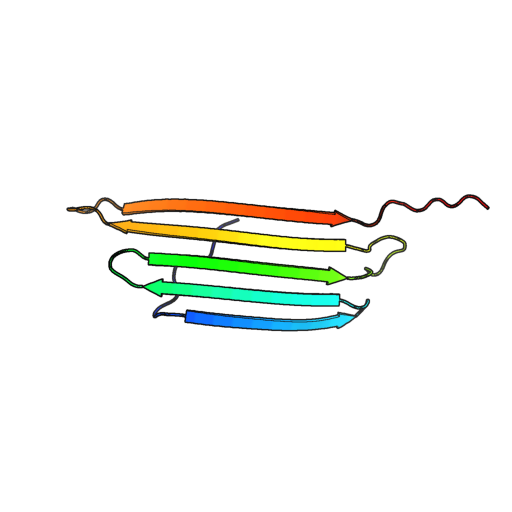.00 79.56 85 PHE A C 1
ATOM 662 O O . PHE A 1 85 ? 3.774 2.502 -15.154 1.00 79.56 85 PHE A O 1
ATOM 669 N N . ASN A 1 86 ? 2.905 3.669 -16.876 1.00 75.88 86 ASN A N 1
ATOM 670 C CA . ASN A 1 86 ? 3.142 2.661 -17.898 1.00 75.88 86 ASN A CA 1
ATOM 671 C C . ASN A 1 86 ? 4.186 3.218 -18.872 1.00 75.88 86 ASN A C 1
ATOM 673 O O . ASN A 1 86 ? 4.228 4.429 -19.097 1.00 75.88 86 ASN A O 1
ATOM 677 N N . GLY A 1 87 ? 5.015 2.349 -19.441 1.00 63.44 87 GLY A N 1
ATOM 678 C CA . GLY A 1 87 ? 5.933 2.700 -20.516 1.00 63.44 87 GLY A CA 1
ATOM 679 C C . GLY A 1 87 ? 5.152 3.284 -21.690 1.00 63.44 87 GLY A C 1
ATOM 680 O O . GLY A 1 87 ? 4.140 2.721 -22.115 1.00 63.44 87 GLY A O 1
ATOM 681 N N . GLN A 1 88 ? 5.587 4.434 -22.202 1.00 61.00 88 GLN A N 1
ATOM 682 C CA . GLN A 1 88 ? 4.986 5.064 -23.379 1.00 61.00 88 GLN A CA 1
ATOM 683 C C . GLN A 1 88 ? 5.433 4.337 -24.647 1.00 61.00 88 GLN A C 1
ATOM 685 O O . GLN A 1 88 ? 6.638 4.149 -24.792 1.00 61.00 88 GLN A O 1
ATOM 690 N N . PRO A 1 89 ? 4.523 3.933 -25.560 1.00 55.62 89 PRO A N 1
ATOM 691 C CA . PRO A 1 89 ? 4.889 3.208 -26.779 1.00 55.62 89 PRO A CA 1
ATOM 692 C C . PRO A 1 89 ? 5.934 3.995 -27.565 1.00 55.62 89 PRO A C 1
ATOM 694 O O . PRO A 1 89 ? 5.625 4.976 -28.232 1.00 55.62 89 PRO A O 1
ATOM 697 N N . GLY A 1 90 ? 7.189 3.566 -27.443 1.00 48.31 90 GLY A N 1
ATOM 698 C CA . GLY A 1 90 ? 8.312 4.127 -28.168 1.00 48.31 90 GLY A CA 1
ATOM 699 C C . GLY A 1 90 ? 8.293 3.601 -29.591 1.00 48.31 90 GLY A C 1
ATOM 700 O O . GLY A 1 90 ? 8.960 2.617 -29.887 1.00 48.31 90 GLY A O 1
ATOM 701 N N . PHE A 1 91 ? 7.539 4.251 -30.472 1.00 52.34 91 PHE A N 1
ATOM 702 C CA . PHE A 1 91 ? 7.907 4.272 -31.882 1.00 52.34 91 PHE A CA 1
ATOM 703 C C . PHE A 1 91 ? 8.984 5.345 -32.045 1.00 52.34 91 PHE A C 1
ATOM 705 O O . PHE A 1 91 ? 8.686 6.499 -32.331 1.00 52.34 91 PHE A O 1
ATOM 712 N N . PHE A 1 92 ? 10.244 4.972 -31.822 1.00 48.62 92 PHE A N 1
ATOM 713 C CA . PHE A 1 92 ? 11.345 5.693 -32.452 1.00 48.62 92 PHE A CA 1
ATOM 714 C C . PHE A 1 92 ? 11.431 5.162 -33.886 1.00 48.62 92 PHE A C 1
ATOM 716 O O . PHE A 1 92 ? 11.984 4.091 -34.123 1.00 48.62 92 PHE A O 1
ATOM 723 N N . LEU A 1 93 ? 10.789 5.866 -34.821 1.00 40.75 93 LEU A N 1
ATOM 724 C CA . LEU A 1 93 ? 11.070 5.717 -36.248 1.00 40.75 93 LEU A CA 1
ATOM 725 C C . LEU A 1 93 ? 12.478 6.279 -36.474 1.00 40.75 93 LEU A C 1
ATOM 727 O O . LEU A 1 93 ? 12.703 7.468 -36.250 1.00 40.75 93 LEU A O 1
ATOM 731 N N . CYS A 1 94 ? 13.411 5.389 -36.804 1.00 38.75 94 CYS A N 1
ATOM 732 C CA . CYS A 1 94 ? 14.733 5.744 -37.305 1.00 38.75 94 CYS A CA 1
ATOM 733 C C . CYS A 1 94 ? 14.647 6.124 -38.785 1.00 38.75 94 CYS A C 1
ATOM 735 O O . CYS A 1 94 ? 13.753 5.575 -39.472 1.00 38.75 94 CYS A O 1
#

pLDDT: mean 78.22, std 14.04, range [38.75, 92.19]

Radius of gyration: 18.32 Å; Cα contacts (8 Å, |Δi|>4): 191; chains: 1; bounding box: 40×18×58 Å

Mean predicted aligned error: 9.37 Å